Protein AF-A0ABD5Z568-F1 (afdb_monomer_lite)

Structure (mmCIF, N/CA/C/O backbone):
data_AF-A0ABD5Z568-F1
#
_entry.id   AF-A0ABD5Z568-F1
#
loop_
_atom_site.group_PDB
_atom_site.id
_atom_site.type_symbol
_atom_site.label_atom_id
_atom_site.label_alt_id
_atom_site.label_comp_id
_atom_site.label_asym_id
_atom_site.label_entity_id
_atom_site.label_seq_id
_atom_site.pdbx_PDB_ins_code
_atom_site.Cartn_x
_atom_site.Cartn_y
_atom_site.Cartn_z
_atom_site.occupancy
_atom_site.B_iso_or_equiv
_atom_site.auth_seq_id
_atom_site.auth_comp_id
_atom_site.auth_asym_id
_atom_site.auth_atom_id
_atom_site.pdbx_PDB_model_num
ATOM 1 N N . MET A 1 1 ? 35.075 -15.816 -40.377 1.00 44.94 1 MET A N 1
ATOM 2 C CA . MET A 1 1 ? 33.927 -15.827 -39.447 1.00 44.94 1 MET A CA 1
ATOM 3 C C . MET A 1 1 ? 34.105 -14.681 -38.472 1.00 44.94 1 MET A C 1
ATOM 5 O O . MET A 1 1 ? 35.036 -14.717 -37.679 1.00 44.94 1 MET A O 1
ATOM 9 N N . SER A 1 2 ? 33.287 -13.640 -38.581 1.00 50.06 2 SER A N 1
ATOM 10 C CA . SER A 1 2 ? 33.262 -12.534 -37.625 1.00 50.06 2 SER A CA 1
ATOM 11 C C . SER A 1 2 ? 32.546 -12.996 -36.358 1.00 50.06 2 SER A C 1
ATOM 13 O O . SER A 1 2 ? 31.318 -13.051 -36.319 1.00 50.06 2 SER A O 1
ATOM 15 N N . VAL A 1 3 ? 33.318 -13.358 -35.338 1.00 58.31 3 VAL A N 1
ATOM 16 C CA . VAL A 1 3 ? 32.810 -13.454 -33.970 1.00 58.31 3 VAL A CA 1
ATOM 17 C C . VAL A 1 3 ? 32.566 -12.029 -33.488 1.00 58.31 3 VAL A C 1
ATOM 19 O O . VAL A 1 3 ? 33.488 -11.325 -33.089 1.00 58.31 3 VAL A O 1
ATOM 22 N N . LEU A 1 4 ? 31.325 -11.560 -33.617 1.00 60.69 4 LEU A N 1
ATOM 23 C CA . LEU A 1 4 ? 30.890 -10.376 -32.889 1.00 60.69 4 LEU A CA 1
ATOM 24 C C . LEU A 1 4 ? 30.953 -10.756 -31.407 1.00 60.69 4 LEU A C 1
ATOM 26 O O . LEU A 1 4 ? 30.305 -11.737 -31.034 1.00 60.69 4 LEU A O 1
ATOM 30 N N . PRO A 1 5 ? 31.745 -10.063 -30.572 1.00 60.91 5 PRO A N 1
ATOM 31 C CA . PRO A 1 5 ? 31.716 -10.319 -29.149 1.00 60.91 5 PRO A CA 1
ATOM 32 C C . PRO A 1 5 ? 30.331 -9.901 -28.673 1.00 60.91 5 PRO A C 1
ATOM 34 O O . PRO A 1 5 ? 30.021 -8.715 -28.558 1.00 60.91 5 PRO A O 1
ATOM 37 N N . THR A 1 6 ? 29.467 -10.891 -28.462 1.00 62.00 6 THR A N 1
ATOM 38 C CA . THR A 1 6 ? 28.232 -10.721 -27.718 1.00 62.00 6 THR A CA 1
ATOM 39 C C . THR A 1 6 ? 28.640 -10.077 -26.410 1.00 62.00 6 THR A C 1
ATOM 41 O O . THR A 1 6 ? 29.490 -10.612 -25.700 1.00 62.00 6 THR A O 1
ATOM 44 N N . PHE A 1 7 ? 28.095 -8.893 -26.163 1.00 61.06 7 PHE A N 1
ATOM 45 C CA . PHE A 1 7 ? 28.218 -8.110 -24.947 1.00 61.06 7 PHE A CA 1
ATOM 46 C C . PHE A 1 7 ? 27.834 -8.997 -23.746 1.00 61.06 7 PHE A C 1
ATOM 48 O O . PHE A 1 7 ? 26.701 -9.014 -23.282 1.00 61.06 7 PHE A O 1
ATOM 55 N N . ALA A 1 8 ? 28.773 -9.816 -23.282 1.00 67.56 8 ALA A N 1
ATOM 56 C CA . ALA A 1 8 ? 28.683 -10.615 -22.075 1.00 67.56 8 ALA A CA 1
ATOM 57 C C . ALA A 1 8 ? 29.272 -9.762 -20.953 1.00 67.56 8 ALA A C 1
ATOM 59 O O . ALA A 1 8 ? 30.343 -10.032 -20.419 1.00 67.56 8 ALA A O 1
ATOM 60 N N . GLY A 1 9 ? 28.611 -8.646 -20.681 1.00 59.84 9 GLY A N 1
ATOM 61 C CA . GLY A 1 9 ? 29.007 -7.690 -19.664 1.00 59.84 9 GLY A CA 1
ATOM 62 C C . GLY A 1 9 ? 27.733 -7.144 -19.069 1.00 59.84 9 GLY A C 1
ATOM 63 O O . GLY A 1 9 ? 26.891 -6.634 -19.800 1.00 59.84 9 GLY A O 1
ATOM 64 N N . PHE A 1 10 ? 27.564 -7.327 -17.766 1.00 65.06 10 PHE A N 1
ATOM 65 C CA . PHE A 1 10 ? 26.421 -6.826 -17.020 1.00 65.06 10 PHE A CA 1
ATOM 66 C C . PHE A 1 10 ? 26.147 -5.364 -17.415 1.00 65.06 10 PHE A C 1
ATOM 68 O O . PHE A 1 10 ? 27.017 -4.511 -17.212 1.00 65.06 10 PHE A O 1
ATOM 75 N N . PRO A 1 11 ? 25.003 -5.068 -18.048 1.00 64.81 11 PRO A N 1
ATOM 76 C CA . PRO A 1 11 ? 24.783 -3.754 -18.610 1.00 64.81 11 PRO A CA 1
ATOM 77 C C . PRO A 1 11 ? 24.420 -2.816 -17.456 1.00 64.81 11 PRO A C 1
ATOM 79 O O . PRO A 1 11 ? 23.454 -3.055 -16.743 1.00 64.81 11 PRO A O 1
ATOM 82 N N . GLY A 1 12 ? 25.254 -1.805 -17.208 1.00 71.56 12 GLY A N 1
ATOM 83 C CA . GLY A 1 12 ? 25.138 -0.900 -16.054 1.00 71.56 12 GLY A CA 1
ATOM 84 C C . GLY A 1 12 ? 24.626 0.501 -16.395 1.00 71.56 12 GLY A C 1
ATOM 85 O O . GLY A 1 12 ? 24.593 1.363 -15.523 1.00 71.56 12 GLY A O 1
ATOM 86 N N . GLY A 1 13 ? 24.286 0.747 -17.663 1.00 80.38 13 GLY A N 1
ATOM 87 C CA . GLY A 1 13 ? 23.916 2.062 -18.178 1.00 80.38 13 GLY A CA 1
ATOM 88 C C . GLY A 1 13 ? 22.426 2.195 -18.487 1.00 80.38 13 GLY A C 1
ATOM 89 O O . GLY A 1 13 ? 21.558 1.866 -17.676 1.00 80.38 13 GLY A O 1
ATOM 90 N N . MET A 1 14 ? 22.128 2.701 -19.685 1.00 83.12 14 MET A N 1
ATOM 91 C CA . MET A 1 14 ? 20.765 2.964 -20.161 1.00 83.12 14 MET A CA 1
ATOM 92 C C . MET A 1 14 ? 19.909 1.693 -20.245 1.00 83.12 14 MET A C 1
ATOM 94 O O . MET A 1 14 ? 18.695 1.745 -20.064 1.00 83.12 14 MET A O 1
ATOM 98 N N . GLU A 1 15 ? 20.526 0.538 -20.446 1.00 86.06 15 GLU A N 1
ATOM 99 C CA . GLU A 1 15 ? 19.853 -0.753 -20.479 1.00 86.06 15 GLU A CA 1
ATOM 100 C C . GLU A 1 15 ? 19.185 -1.095 -19.137 1.00 86.06 15 GLU A C 1
ATOM 102 O O . GLU A 1 15 ? 18.085 -1.641 -19.139 1.00 86.06 15 GLU A O 1
ATOM 107 N N . VAL A 1 16 ? 19.784 -0.723 -17.994 1.00 86.31 16 VAL A N 1
ATOM 108 C CA . VAL A 1 16 ? 19.166 -0.913 -16.664 1.00 86.31 16 VAL A CA 1
ATOM 109 C C . VAL A 1 16 ? 17.895 -0.084 -16.554 1.00 86.31 16 VAL A C 1
ATOM 111 O O . VAL A 1 16 ? 16.879 -0.566 -16.059 1.00 86.31 16 VAL A O 1
ATOM 114 N N . VAL A 1 17 ? 17.935 1.151 -17.056 1.00 86.38 17 VAL A N 1
ATOM 115 C CA . VAL A 1 17 ? 16.782 2.060 -17.067 1.00 86.38 17 VAL A CA 1
ATOM 116 C C . VAL A 1 17 ? 15.663 1.491 -17.938 1.00 86.38 17 VAL A C 1
ATOM 118 O O . VAL A 1 17 ? 14.502 1.516 -17.539 1.00 86.38 17 VAL A O 1
ATOM 121 N N . ILE A 1 18 ? 16.006 0.923 -19.096 1.00 88.31 18 ILE A N 1
ATOM 122 C CA . ILE A 1 18 ? 15.044 0.278 -19.997 1.00 88.31 18 ILE A CA 1
ATOM 123 C C . ILE A 1 18 ? 14.429 -0.961 -19.339 1.00 88.31 18 ILE A C 1
ATOM 125 O O . ILE A 1 18 ? 13.210 -1.116 -19.358 1.00 88.31 18 ILE A O 1
ATOM 129 N N . ILE A 1 19 ? 15.238 -1.824 -18.719 1.00 88.00 19 ILE A N 1
ATOM 130 C CA . ILE A 1 19 ? 14.742 -3.009 -18.006 1.00 88.00 19 ILE A CA 1
ATOM 131 C C . ILE A 1 19 ? 13.831 -2.588 -16.851 1.00 88.00 19 ILE A C 1
ATOM 133 O O . ILE A 1 19 ? 12.739 -3.129 -16.711 1.00 88.00 19 ILE A O 1
ATOM 137 N N . LEU A 1 20 ? 14.231 -1.590 -16.063 1.00 87.31 20 LEU A N 1
ATOM 138 C CA . LEU A 1 20 ? 13.418 -1.053 -14.976 1.00 87.31 20 LEU A CA 1
ATOM 139 C C . LEU A 1 20 ? 12.089 -0.489 -15.492 1.00 87.31 20 LEU A C 1
ATOM 141 O O . LEU A 1 20 ? 11.051 -0.735 -14.887 1.00 87.31 20 LEU A O 1
ATOM 145 N N . PHE A 1 21 ? 12.103 0.219 -16.622 1.00 88.38 21 PHE A N 1
ATOM 146 C CA . PHE A 1 21 ? 10.892 0.725 -17.262 1.00 88.38 21 PHE A CA 1
ATOM 147 C C . PHE A 1 21 ? 9.974 -0.414 -17.723 1.00 88.38 21 PHE A C 1
ATOM 149 O O . PHE A 1 21 ? 8.776 -0.380 -17.460 1.00 88.38 21 PHE A O 1
ATOM 156 N N . ILE A 1 22 ? 10.526 -1.459 -18.343 1.00 89.50 22 ILE A N 1
ATOM 157 C CA . ILE A 1 22 ? 9.765 -2.647 -18.752 1.00 89.50 22 ILE A CA 1
ATOM 158 C C . ILE A 1 22 ? 9.159 -3.348 -17.530 1.00 89.50 22 ILE A C 1
ATOM 160 O O . ILE A 1 22 ? 7.977 -3.687 -17.545 1.00 89.50 22 ILE A O 1
ATOM 164 N N . LEU A 1 23 ? 9.934 -3.522 -16.456 1.00 89.75 23 LEU A N 1
ATOM 165 C CA . LEU A 1 23 ? 9.441 -4.082 -15.198 1.00 89.75 23 LEU A CA 1
ATOM 166 C C . LEU A 1 23 ? 8.341 -3.202 -14.591 1.00 89.75 23 LEU A C 1
ATOM 168 O O . LEU A 1 23 ? 7.327 -3.722 -14.141 1.00 89.75 23 LEU A O 1
ATOM 172 N N .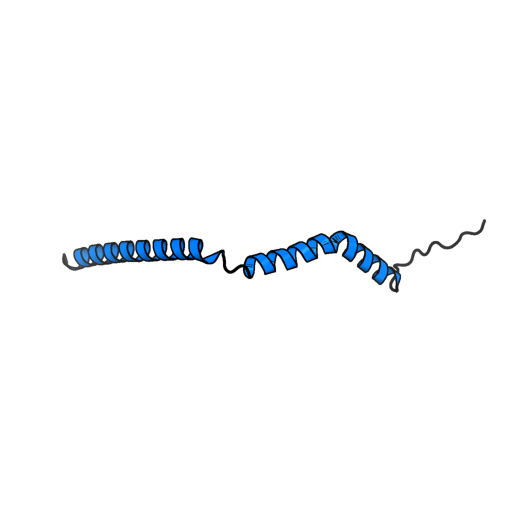 LEU A 1 24 ? 8.485 -1.879 -14.628 1.00 87.94 24 LEU A N 1
ATOM 173 C CA . LEU A 1 24 ? 7.456 -0.954 -14.160 1.00 87.94 24 LEU A C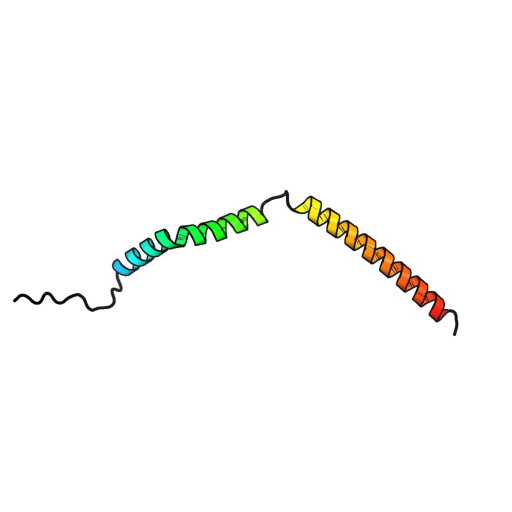A 1
ATOM 174 C C . LEU A 1 24 ? 6.184 -1.035 -15.015 1.00 87.94 24 LEU A C 1
ATOM 176 O O . LEU A 1 24 ? 5.092 -0.954 -14.475 1.00 87.94 24 LEU A O 1
ATOM 180 N N . VAL A 1 25 ? 6.276 -1.236 -16.326 1.00 86.94 25 VAL A N 1
ATOM 181 C CA . VAL A 1 25 ? 5.084 -1.397 -17.175 1.00 86.94 25 VAL A CA 1
ATOM 182 C C . VAL A 1 25 ? 4.406 -2.750 -16.930 1.00 86.94 25 VAL A C 1
ATOM 184 O O . VAL A 1 25 ? 3.184 -2.808 -16.811 1.00 86.94 25 VAL A O 1
ATOM 187 N N . LEU A 1 26 ? 5.183 -3.831 -16.808 1.00 86.06 26 LEU A N 1
ATOM 188 C CA . LEU A 1 26 ? 4.662 -5.189 -16.599 1.00 86.06 26 LEU A CA 1
ATOM 189 C C . LEU A 1 26 ? 4.098 -5.404 -15.188 1.00 86.06 26 LEU A C 1
ATOM 191 O O . LEU A 1 26 ? 3.047 -6.019 -15.030 1.00 86.06 26 LEU A O 1
ATOM 195 N N . PHE A 1 27 ? 4.791 -4.904 -14.165 1.00 83.94 27 PHE A N 1
ATOM 196 C CA . PHE A 1 27 ? 4.461 -5.137 -12.755 1.00 83.94 27 PHE A CA 1
ATOM 197 C C . PHE A 1 27 ? 3.867 -3.905 -12.062 1.00 83.94 27 PHE A C 1
ATOM 199 O O . PHE A 1 27 ? 3.200 -4.032 -11.034 1.00 83.94 27 PHE A O 1
ATOM 206 N N . GLY A 1 28 ? 4.058 -2.705 -12.613 1.00 75.75 28 GLY A N 1
ATOM 207 C CA . GLY A 1 28 ? 3.566 -1.468 -12.010 1.00 75.75 28 GLY A CA 1
ATOM 208 C C . GLY A 1 28 ? 2.052 -1.347 -12.038 1.00 75.75 28 GLY A C 1
ATOM 209 O O . GLY A 1 28 ? 1.511 -0.727 -11.138 1.00 75.75 28 GLY A O 1
ATOM 210 N N . GLY A 1 29 ? 1.344 -2.006 -12.961 1.00 79.62 29 GLY A N 1
ATOM 211 C CA . GLY A 1 29 ? -0.121 -2.078 -12.902 1.00 79.62 29 GLY A CA 1
ATOM 212 C C . GLY A 1 29 ? -0.619 -2.677 -11.580 1.00 79.62 29 GLY A C 1
ATOM 213 O O . GLY A 1 29 ? -1.495 -2.107 -10.935 1.00 79.62 29 GLY A O 1
ATOM 214 N N . GLY A 1 30 ? 0.004 -3.769 -11.122 1.00 78.06 30 GLY A N 1
ATOM 215 C CA . GLY A 1 30 ? -0.305 -4.386 -9.829 1.00 78.06 30 GLY A CA 1
ATOM 216 C C . GLY A 1 30 ? 0.128 -3.524 -8.642 1.00 78.06 30 GLY A C 1
ATOM 217 O O . GLY A 1 30 ? -0.637 -3.347 -7.697 1.00 78.06 30 GLY A O 1
ATOM 218 N N . ALA A 1 31 ? 1.322 -2.927 -8.705 1.00 73.44 31 ALA A N 1
ATOM 219 C CA . ALA A 1 31 ? 1.817 -2.041 -7.648 1.00 73.44 31 ALA A CA 1
ATOM 220 C C . ALA A 1 31 ? 0.962 -0.767 -7.496 1.00 73.4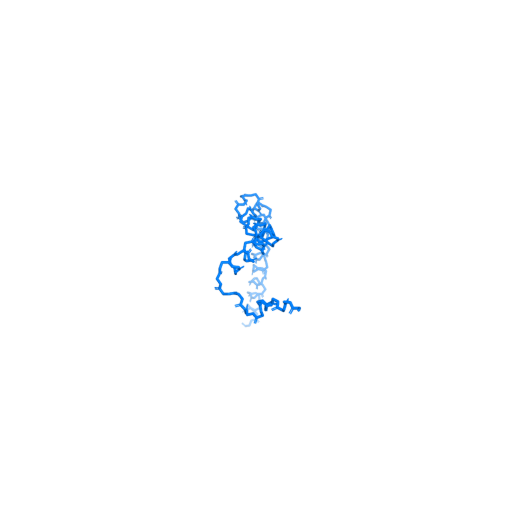4 31 ALA A C 1
ATOM 222 O O . ALA A 1 31 ? 0.648 -0.362 -6.378 1.00 73.44 31 ALA A O 1
ATOM 223 N N . VAL A 1 32 ? 0.534 -0.168 -8.610 1.00 73.94 32 VAL A N 1
ATOM 224 C CA . VAL A 1 32 ? -0.353 1.004 -8.651 1.00 73.94 32 VAL A CA 1
ATOM 225 C C . VAL A 1 32 ? -1.762 0.631 -8.200 1.00 73.94 32 VAL A C 1
ATOM 227 O O . VAL A 1 32 ? -2.371 1.400 -7.463 1.00 73.94 32 VAL A O 1
ATOM 230 N N . ALA A 1 33 ? -2.273 -0.548 -8.569 1.00 73.56 33 ALA A N 1
ATOM 231 C CA . ALA A 1 33 ? -3.561 -1.037 -8.080 1.00 73.56 33 ALA A CA 1
ATOM 232 C C . ALA A 1 33 ? -3.556 -1.283 -6.562 1.00 73.56 33 ALA A C 1
ATOM 234 O O . ALA A 1 33 ? -4.532 -0.947 -5.897 1.00 73.56 33 ALA A O 1
ATOM 235 N N . LEU A 1 34 ? -2.460 -1.798 -5.994 1.00 72.94 34 LEU A N 1
ATOM 236 C CA . LEU A 1 34 ? -2.323 -1.961 -4.542 1.00 72.94 34 LEU A CA 1
ATOM 237 C C . LEU A 1 34 ? -2.212 -0.615 -3.816 1.00 72.94 34 LEU A C 1
ATOM 239 O O . LEU A 1 34 ? -2.912 -0.405 -2.825 1.00 72.94 34 LEU A O 1
ATOM 243 N N . LEU A 1 35 ? -1.392 0.317 -4.318 1.00 69.88 35 LEU A N 1
ATOM 244 C CA . LEU A 1 35 ? -1.268 1.651 -3.717 1.00 69.88 35 LEU A CA 1
ATOM 245 C C . LEU A 1 35 ? -2.570 2.461 -3.836 1.00 69.88 35 LEU A C 1
ATOM 247 O O . LEU A 1 35 ? -3.003 3.090 -2.872 1.00 69.88 35 LEU A O 1
ATOM 251 N N . GLY A 1 36 ? -3.197 2.446 -5.013 1.00 66.25 36 GLY A N 1
ATOM 252 C CA . GLY A 1 36 ? -4.419 3.195 -5.302 1.00 66.25 36 GLY A CA 1
ATOM 253 C C . GLY A 1 36 ? -5.661 2.581 -4.659 1.00 66.25 36 GLY A C 1
ATOM 254 O O . GLY A 1 36 ? -6.470 3.304 -4.083 1.00 66.25 36 GLY A O 1
ATOM 255 N N . GLY A 1 37 ? -5.792 1.253 -4.699 1.00 64.38 37 GLY A N 1
ATOM 256 C CA . GLY A 1 37 ? -6.900 0.520 -4.086 1.00 64.38 37 GLY A CA 1
ATOM 257 C C . GLY A 1 37 ? -6.885 0.613 -2.562 1.00 64.38 37 GLY A C 1
ATOM 258 O O . GLY A 1 37 ? -7.919 0.900 -1.965 1.00 64.38 37 GLY A O 1
ATOM 259 N N . GLY A 1 38 ? -5.712 0.477 -1.932 1.00 63.53 38 GLY A N 1
ATOM 260 C CA . GLY A 1 38 ? -5.569 0.648 -0.484 1.00 63.53 38 GLY A CA 1
ATOM 261 C C . GLY A 1 38 ? -5.907 2.066 -0.019 1.00 63.53 38 GLY A C 1
ATOM 262 O O . GLY A 1 38 ? -6.619 2.233 0.968 1.00 63.53 38 GLY A O 1
ATOM 263 N N . TYR A 1 39 ? -5.473 3.091 -0.763 1.00 64.38 39 TYR A N 1
ATOM 264 C CA . TYR A 1 39 ? -5.793 4.485 -0.445 1.00 64.38 39 TYR A CA 1
ATOM 265 C C . TYR A 1 39 ? -7.291 4.788 -0.575 1.00 64.38 39 TYR A C 1
ATOM 267 O O . TYR A 1 39 ? -7.852 5.474 0.275 1.00 64.38 39 TYR A O 1
ATOM 275 N N . LEU A 1 40 ? -7.958 4.268 -1.609 1.00 63.41 40 LEU A N 1
ATOM 276 C CA . LEU A 1 40 ? -9.381 4.530 -1.840 1.00 63.41 40 LEU A CA 1
ATOM 277 C C . LEU A 1 40 ? -10.276 3.806 -0.823 1.00 63.41 40 LEU A C 1
ATOM 279 O O . LEU A 1 40 ? -11.279 4.369 -0.392 1.00 63.41 40 LEU A O 1
ATOM 283 N N . VAL A 1 41 ? -9.873 2.608 -0.385 1.00 64.69 41 VAL A N 1
ATOM 284 C CA . VAL A 1 41 ? -10.530 1.872 0.707 1.00 64.69 41 VAL A CA 1
ATOM 285 C C . VAL A 1 41 ? -10.352 2.598 2.043 1.00 64.69 41 VAL A C 1
ATOM 287 O O . VAL A 1 41 ? -11.337 2.803 2.741 1.00 64.69 41 VAL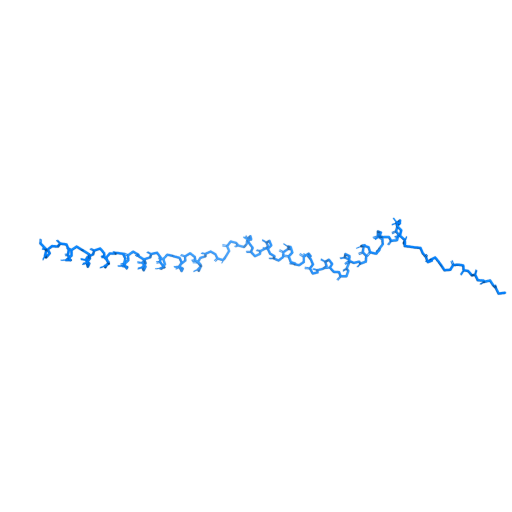 A O 1
ATOM 290 N N . LEU A 1 42 ? -9.145 3.081 2.366 1.00 64.56 42 LEU A N 1
ATOM 291 C CA . LEU A 1 42 ? -8.909 3.859 3.595 1.00 64.56 42 LEU A CA 1
ATOM 292 C C . LEU A 1 42 ? -9.587 5.238 3.590 1.00 64.56 42 LEU A C 1
ATOM 294 O O . LEU A 1 42 ? -9.880 5.790 4.647 1.00 64.56 42 LEU A O 1
ATOM 298 N N . ARG A 1 43 ? -9.782 5.837 2.411 1.00 62.56 43 ARG A N 1
ATOM 299 C CA . ARG A 1 43 ? -10.364 7.179 2.252 1.00 62.56 43 ARG A CA 1
ATOM 300 C C . ARG A 1 43 ? -11.887 7.151 2.143 1.00 62.56 43 ARG A C 1
ATOM 302 O O . ARG A 1 43 ? -12.485 8.220 2.245 1.00 62.56 43 ARG A O 1
ATOM 309 N N . SER A 1 44 ? -12.502 5.989 1.911 1.00 52.09 44 SER A N 1
ATOM 310 C CA . SER A 1 44 ? -13.952 5.876 1.764 1.00 52.09 44 SER A CA 1
ATOM 311 C C . SER A 1 44 ? -14.644 6.206 3.092 1.00 52.09 44 SER A C 1
ATOM 313 O O . SER A 1 44 ? -14.519 5.442 4.047 1.00 52.09 44 SER A O 1
ATOM 315 N N . PRO A 1 45 ? -15.414 7.306 3.176 1.00 55.94 45 PRO A N 1
ATOM 316 C CA . PRO A 1 45 ? -16.144 7.677 4.387 1.00 55.94 45 PRO A CA 1
ATOM 317 C C . PRO A 1 45 ? -17.385 6.796 4.637 1.00 55.94 45 PRO A C 1
ATOM 319 O O . PRO A 1 45 ? -18.207 7.139 5.472 1.00 55.94 45 PRO A O 1
ATOM 322 N N . GLY A 1 46 ? -17.557 5.698 3.889 1.00 52.56 46 GLY A N 1
ATOM 323 C CA . GLY A 1 46 ? -18.736 4.826 3.948 1.00 52.56 46 GLY A CA 1
ATOM 324 C C . GLY A 1 46 ? -18.542 3.500 4.690 1.00 52.56 46 GLY A C 1
ATOM 325 O O . GLY A 1 46 ? -19.486 2.726 4.758 1.00 52.56 46 GLY A O 1
ATOM 326 N N . GLY A 1 47 ? -17.345 3.208 5.213 1.00 54.72 47 GLY A N 1
ATOM 327 C CA . GLY A 1 47 ? -17.090 1.996 6.011 1.00 54.72 47 GLY A CA 1
ATOM 328 C C . GLY A 1 47 ? -17.422 2.143 7.500 1.00 54.72 47 GLY A C 1
ATOM 329 O O . GLY A 1 47 ? -17.425 1.162 8.230 1.00 54.72 47 GLY A O 1
ATOM 330 N N . THR A 1 48 ? -17.709 3.363 7.959 1.00 59.41 48 THR A N 1
ATOM 331 C CA . THR A 1 48 ? -17.749 3.684 9.388 1.00 59.41 48 THR A CA 1
ATOM 332 C C . THR A 1 48 ? -19.084 3.422 10.055 1.00 59.41 48 THR A C 1
ATOM 334 O O . THR A 1 48 ? -19.081 3.199 11.252 1.00 59.41 48 THR A O 1
ATOM 337 N N . ASP A 1 49 ? -20.215 3.449 9.353 1.00 63.59 49 ASP A N 1
ATOM 338 C CA . ASP A 1 49 ? -21.515 3.394 10.040 1.00 63.59 49 ASP A CA 1
ATOM 339 C C . ASP A 1 49 ? -21.813 1.998 10.595 1.00 63.59 49 ASP A C 1
ATOM 341 O O . ASP A 1 49 ? -22.280 1.858 11.722 1.00 63.59 49 ASP A O 1
ATOM 345 N N . GLU A 1 50 ? -21.482 0.954 9.838 1.00 69.81 50 GLU A N 1
ATOM 346 C CA . GLU A 1 50 ? -21.701 -0.435 10.250 1.00 69.81 50 GLU A CA 1
ATOM 347 C C . GLU A 1 50 ? -20.631 -0.901 11.252 1.00 69.81 50 GLU A C 1
ATOM 349 O O . GLU A 1 50 ? -20.933 -1.601 12.218 1.00 69.81 50 GLU A O 1
ATOM 354 N N . GLU A 1 51 ? -19.390 -0.428 11.098 1.00 73.06 51 GLU A N 1
ATOM 355 C CA . GLU A 1 51 ? -18.323 -0.637 12.082 1.00 73.06 51 GLU A CA 1
ATOM 356 C C . GLU A 1 51 ? -18.589 0.131 13.384 1.00 73.06 51 GLU A C 1
ATOM 358 O O . GLU A 1 51 ? -18.439 -0.438 14.462 1.00 73.06 51 GLU A O 1
ATOM 363 N N . ALA A 1 52 ? -19.050 1.383 13.316 1.00 73.81 52 ALA A N 1
ATOM 364 C CA . ALA A 1 52 ? -19.412 2.176 14.490 1.00 73.81 52 ALA A CA 1
ATOM 365 C C . ALA A 1 52 ? -20.647 1.614 15.196 1.00 73.81 52 ALA A C 1
ATOM 367 O O . ALA A 1 52 ? -20.670 1.589 16.424 1.00 73.81 52 ALA A O 1
ATOM 368 N N . ALA A 1 53 ? -21.643 1.117 14.455 1.00 78.31 53 ALA A N 1
ATOM 369 C CA . ALA A 1 53 ? -22.784 0.421 15.044 1.00 78.31 53 ALA A CA 1
ATOM 370 C C . ALA A 1 53 ? -22.337 -0.828 15.818 1.00 78.31 53 ALA A C 1
ATOM 372 O O . ALA A 1 53 ? -22.764 -1.035 16.953 1.00 78.31 53 ALA A O 1
ATOM 373 N N . ARG A 1 54 ? -21.416 -1.613 15.248 1.00 79.44 54 ARG A N 1
ATOM 374 C CA . ARG A 1 54 ? -20.865 -2.806 15.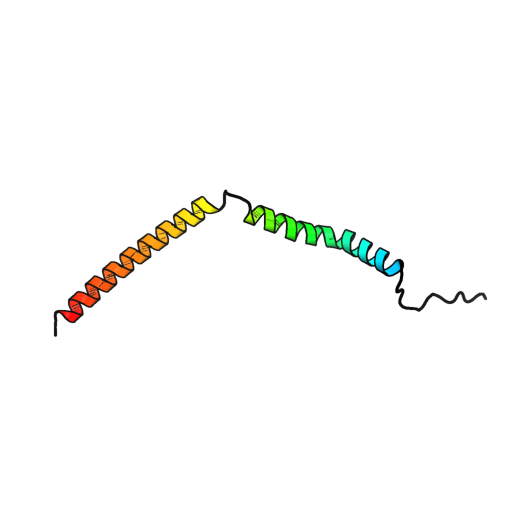901 1.00 79.44 54 ARG A CA 1
ATOM 375 C C . ARG A 1 54 ? -19.994 -2.470 17.112 1.00 79.44 54 ARG A C 1
ATOM 377 O O . ARG A 1 54 ? -20.042 -3.181 18.110 1.00 79.44 54 ARG A O 1
ATOM 384 N N . ILE A 1 55 ? -19.212 -1.394 17.044 1.00 83.50 55 ILE A N 1
ATOM 385 C CA . ILE A 1 55 ? -18.421 -0.901 18.181 1.00 83.50 55 ILE A CA 1
ATOM 386 C C . ILE A 1 55 ? -19.351 -0.426 19.304 1.00 83.50 55 ILE A C 1
ATOM 388 O O . ILE A 1 55 ? -19.145 -0.808 20.450 1.00 83.50 55 ILE A O 1
ATOM 392 N N . ALA A 1 56 ? -20.407 0.327 18.987 1.00 84.31 56 ALA A N 1
ATOM 393 C CA . ALA A 1 56 ? -21.374 0.799 19.978 1.00 84.31 56 ALA A CA 1
ATOM 394 C C . ALA A 1 56 ? -22.149 -0.351 20.651 1.00 84.31 56 ALA A C 1
ATOM 396 O O . ALA A 1 56 ? -22.462 -0.282 21.840 1.00 84.31 56 ALA A O 1
ATOM 397 N N . GLU A 1 57 ? -22.449 -1.420 19.910 1.00 88.75 57 GLU A N 1
ATOM 398 C CA . GLU A 1 57 ? -23.031 -2.646 20.465 1.00 88.75 57 GLU A CA 1
ATOM 399 C C . GLU A 1 57 ? -22.057 -3.347 21.425 1.00 88.75 57 GLU A C 1
ATOM 401 O O . GLU A 1 57 ? -22.432 -3.666 22.554 1.00 88.75 57 GLU A O 1
ATOM 406 N N . LEU A 1 58 ? -20.793 -3.504 21.019 1.00 88.56 58 LEU A N 1
ATOM 407 C CA . LEU A 1 58 ? -19.746 -4.115 21.845 1.00 88.56 58 LEU A CA 1
ATOM 408 C C . LEU A 1 58 ? -19.470 -3.314 23.124 1.00 88.56 58 LEU A C 1
ATOM 410 O O . LEU A 1 58 ? -19.301 -3.899 24.191 1.00 88.56 58 LEU A O 1
ATOM 414 N N . GLU A 1 59 ? -19.451 -1.984 23.050 1.00 90.12 59 GLU A N 1
ATOM 415 C CA . GLU A 1 59 ? -19.281 -1.123 24.227 1.00 90.12 59 GLU A CA 1
ATOM 416 C C . GLU A 1 59 ? -20.434 -1.284 25.223 1.00 90.12 59 GLU A C 1
ATOM 418 O O . GLU A 1 59 ? -20.215 -1.283 26.436 1.00 90.12 59 GLU A O 1
ATOM 423 N N . ARG A 1 60 ? -21.658 -1.476 24.720 1.00 91.94 60 ARG A N 1
ATOM 424 C CA . ARG A 1 60 ? -22.833 -1.720 25.557 1.00 91.94 60 ARG A CA 1
ATOM 425 C C . ARG A 1 60 ? -22.777 -3.085 26.238 1.00 91.94 60 ARG A C 1
ATOM 427 O O . ARG A 1 60 ? -23.109 -3.176 27.416 1.00 91.94 60 ARG A O 1
ATOM 434 N N . GLU A 1 61 ? -22.347 -4.122 25.525 1.00 91.69 61 GLU A N 1
ATOM 435 C CA . GLU A 1 61 ? -22.184 -5.463 26.096 1.00 91.69 61 GLU A CA 1
ATOM 436 C C . GLU A 1 61 ? -21.074 -5.488 27.159 1.00 91.69 61 GLU A C 1
ATOM 438 O O . GLU A 1 61 ? -21.247 -6.081 28.221 1.00 91.69 61 GLU A O 1
ATOM 443 N N . VAL A 1 62 ? -19.967 -4.770 26.944 1.00 92.69 62 VAL A N 1
ATOM 444 C CA . VAL A 1 62 ? -18.904 -4.625 27.955 1.00 92.69 62 VAL A CA 1
ATOM 445 C C . VAL A 1 62 ? -19.401 -3.890 29.201 1.00 92.69 62 VAL A C 1
ATOM 447 O O . VAL A 1 62 ? -19.020 -4.264 30.311 1.00 92.69 62 VAL A O 1
ATOM 450 N N . ALA A 1 63 ? -20.240 -2.863 29.040 1.00 91.19 63 ALA A N 1
ATOM 451 C CA . ALA A 1 63 ? -20.831 -2.156 30.173 1.00 91.19 63 ALA A CA 1
ATOM 452 C C . ALA A 1 63 ? -21.724 -3.082 31.021 1.00 91.19 63 ALA A C 1
ATOM 454 O O . ALA A 1 63 ? -21.561 -3.112 32.238 1.00 91.19 63 ALA A O 1
ATOM 455 N N . ASP A 1 64 ? -22.578 -3.888 30.382 1.00 91.50 64 ASP A N 1
ATOM 456 C CA . ASP A 1 64 ? -23.443 -4.872 31.057 1.00 91.50 64 ASP A CA 1
ATOM 457 C C . ASP A 1 64 ? -22.629 -5.958 31.780 1.00 91.50 64 AS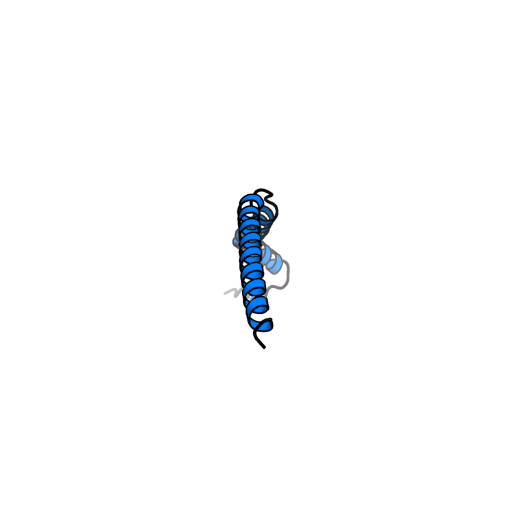P A C 1
ATOM 459 O O . ASP A 1 64 ? -22.870 -6.263 32.947 1.00 91.50 64 ASP A O 1
ATOM 463 N N . LEU A 1 65 ? -21.601 -6.507 31.121 1.00 90.69 65 LEU A N 1
ATOM 464 C CA . LEU A 1 65 ? -20.722 -7.506 31.736 1.00 90.69 65 LEU A CA 1
ATOM 465 C C . LEU A 1 65 ? -19.988 -6.950 32.957 1.00 90.69 65 LEU A C 1
ATOM 467 O O . LEU A 1 65 ? -19.786 -7.672 33.934 1.00 90.69 65 LEU A O 1
ATOM 471 N N . ARG A 1 66 ? -19.570 -5.683 32.899 1.00 90.12 66 ARG A N 1
ATOM 472 C CA . ARG A 1 66 ? -18.867 -5.035 34.003 1.00 90.12 66 ARG A CA 1
ATOM 473 C C . ARG A 1 66 ? -19.788 -4.772 35.191 1.00 90.12 66 ARG A C 1
ATOM 475 O O . ARG A 1 66 ? -19.367 -5.024 36.313 1.00 90.12 66 ARG A O 1
ATOM 482 N N . GLU A 1 67 ? -21.012 -4.318 34.943 1.00 89.31 67 GLU A N 1
ATOM 483 C CA . GLU A 1 67 ? -22.030 -4.114 35.982 1.00 89.31 67 GLU A CA 1
ATOM 484 C C . GLU A 1 67 ? -22.340 -5.432 36.705 1.00 89.31 67 GLU A C 1
ATOM 486 O O . GLU A 1 67 ? -22.265 -5.503 37.928 1.00 89.31 67 GLU A O 1
ATOM 491 N N . ARG A 1 68 ? -22.536 -6.521 35.951 1.00 88.44 68 ARG A N 1
ATOM 492 C CA . ARG A 1 68 ? -22.779 -7.857 36.523 1.00 88.44 68 ARG A CA 1
ATOM 493 C C . ARG A 1 68 ? -21.613 -8.382 37.365 1.00 88.44 68 ARG A C 1
ATOM 495 O O . ARG A 1 68 ? -21.845 -9.036 38.375 1.00 88.44 68 ARG A O 1
ATOM 502 N N . LEU A 1 69 ? -20.373 -8.119 36.946 1.00 87.56 69 LEU A N 1
ATOM 503 C CA . LEU A 1 69 ? -19.173 -8.480 37.711 1.00 87.56 69 LEU A CA 1
ATOM 504 C C . LEU A 1 69 ? -19.029 -7.643 38.991 1.00 87.56 69 LEU A C 1
ATOM 506 O O . LEU A 1 69 ? -18.595 -8.176 40.010 1.00 87.56 69 LEU A O 1
ATOM 510 N N . GLU A 1 70 ? -19.365 -6.351 38.946 1.00 86.69 70 GLU A N 1
ATOM 511 C CA . GLU A 1 70 ? -19.340 -5.471 40.122 1.00 86.69 70 GLU A CA 1
ATOM 512 C C . GLU A 1 70 ? -20.400 -5.890 41.155 1.00 86.69 70 GLU A C 1
ATOM 514 O O . GLU A 1 70 ? -20.066 -6.001 42.338 1.00 86.69 70 GLU A O 1
ATOM 519 N N . ASP A 1 71 ? -21.618 -6.222 40.721 1.00 82.38 71 ASP A N 1
ATOM 520 C CA . ASP A 1 71 ? -22.680 -6.742 41.596 1.00 82.38 71 ASP A CA 1
ATOM 521 C C . ASP A 1 71 ? -22.262 -8.057 42.279 1.00 82.38 71 ASP A C 1
ATOM 523 O O . ASP A 1 71 ? -22.333 -8.174 43.503 1.00 82.38 71 ASP A O 1
ATOM 527 N N . GLU A 1 72 ? -21.726 -9.018 41.516 1.00 79.00 72 GLU A N 1
ATOM 528 C CA . GLU A 1 72 ? -21.272 -10.309 42.057 1.00 79.00 72 GLU A CA 1
ATOM 529 C C . GLU A 1 72 ? -20.095 -10.142 43.037 1.00 79.00 72 GLU A C 1
ATOM 531 O O . GLU A 1 72 ? -20.049 -10.795 44.079 1.00 79.00 72 GLU A O 1
ATOM 536 N N . SER A 1 73 ? -19.174 -9.210 42.767 1.00 72.88 73 SER A N 1
ATOM 537 C CA . SER A 1 73 ? -18.063 -8.910 43.683 1.00 72.88 73 SER A CA 1
ATOM 538 C C . SER A 1 73 ? -18.501 -8.207 44.974 1.00 72.88 73 SER A C 1
ATOM 540 O O . SER A 1 73 ? -17.895 -8.417 46.026 1.00 72.88 73 SER A O 1
ATOM 542 N N . THR A 1 74 ? -19.563 -7.400 44.911 1.00 70.00 74 THR A N 1
ATOM 543 C CA . THR A 1 74 ? -20.103 -6.664 46.065 1.00 70.00 74 THR A CA 1
ATOM 544 C C . THR A 1 74 ? -20.843 -7.606 47.015 1.00 70.00 74 THR A C 1
ATOM 546 O O . THR A 1 74 ? -20.716 -7.472 48.236 1.00 70.00 74 THR A O 1
ATOM 549 N N . ASP A 1 75 ? -21.554 -8.597 46.472 1.00 64.38 75 ASP A N 1
ATOM 550 C CA . ASP A 1 75 ? -22.223 -9.635 47.261 1.00 64.38 75 ASP A CA 1
ATOM 551 C C . ASP A 1 75 ? -21.209 -10.545 47.987 1.00 64.38 75 ASP A C 1
ATOM 553 O O . ASP A 1 75 ? -21.409 -10.881 49.156 1.00 64.38 75 ASP A O 1
ATOM 557 N N . GLU A 1 76 ? -20.066 -10.870 47.364 1.00 64.12 76 GLU A N 1
ATOM 558 C CA . GLU A 1 76 ? -19.002 -11.661 48.010 1.00 64.12 76 GLU A CA 1
ATOM 559 C C . GLU A 1 76 ? -18.229 -10.902 49.113 1.00 64.12 76 GLU A C 1
ATOM 561 O O . GLU A 1 76 ? -17.696 -11.527 50.040 1.00 64.12 76 GLU A O 1
ATOM 566 N N . GLU A 1 77 ? -18.148 -9.567 49.053 1.00 60.75 77 GLU A N 1
ATOM 567 C CA . GLU A 1 77 ? -17.507 -8.745 50.094 1.00 60.75 77 GLU A CA 1
ATOM 568 C C . GLU A 1 77 ? -18.413 -8.486 51.312 1.00 60.75 77 GLU A C 1
ATOM 570 O O . GLU A 1 77 ? -17.901 -8.234 52.405 1.00 60.75 77 GLU A O 1
ATOM 575 N N . GLY A 1 78 ? -19.738 -8.597 51.163 1.00 59.09 78 GLY A N 1
ATOM 576 C CA . GLY A 1 78 ? -20.713 -8.414 52.247 1.00 59.09 78 GLY A CA 1
ATOM 577 C C . GLY A 1 78 ? -20.876 -9.611 53.197 1.00 59.09 78 GLY A C 1
ATOM 578 O O . GLY A 1 78 ? -21.486 -9.464 54.257 1.00 59.09 78 GLY A O 1
ATOM 579 N N . GLU A 1 79 ? -20.336 -10.784 52.846 1.00 59.34 79 GLU A N 1
ATOM 580 C CA . GLU A 1 79 ? -20.536 -12.049 53.577 1.00 59.34 79 GLU A CA 1
ATOM 581 C C . GLU A 1 79 ? -19.335 -12.486 54.456 1.00 59.34 79 GLU A C 1
ATOM 583 O O . GLU A 1 79 ? -19.289 -13.633 54.911 1.00 59.34 79 GLU A O 1
ATOM 588 N N . ARG A 1 80 ? -18.364 -11.595 54.733 1.00 51.00 80 ARG A N 1
ATOM 589 C CA . ARG A 1 80 ? -17.208 -11.856 55.626 1.00 51.00 80 ARG A CA 1
ATOM 590 C C . ARG A 1 80 ? -17.200 -11.045 56.919 1.00 51.00 80 ARG A C 1
ATOM 592 O O . ARG A 1 80 ? -17.410 -9.816 56.865 1.00 51.00 80 ARG A O 1
#

Sequence (80 aa):
MSVLPTFAGFPGGMEVVIILFILLVLFGGGAVALLGGGYLVLRSPGGTDEEAARIAELEREVADLRERLEDESTDEEGER

Secondary structure (DSSP, 8-state):
--------S---SHHHHHHHHHHHHHHHHHHHHHHHHHHHHHH-TTSHHHHHHHHHHHHHHHHHHHHHHHHHHHHHHTT-

Foldseek 3Di:
DDPPPDPPDDDDPVVVVVVVVVCCVVCVVVVVCVVVVVVCVVPDPPPCPVVVVVVVVVVVVVVVVVVVVVVVVVVVVVPD

Radius of gyration: 31.91 Å; chains: 1; bounding box: 57×24×95 Å

pLDDT: mean 74.24, std 12.89, range [44.94, 92.69]

Organism: NCBI:txid3032283